Protein AF-O33731-F1 (afdb_monomer_lite)

Secondary structure (DSSP, 8-state):
--HHHHHHHHHHHHHHHHHHGGGTTTSSBHHHHHHHHH-GGGTSBTTB--SSSHHHHHHHHHHH--GGGS-TTTGGGTTT--HHHHS-TTTSBTTPPPPGGGT-SS-----

Organism: Shewanella frigidimarina (strain NCIMB 400) (NCBI:txid318167)

GO terms:
  GO:0042597 periplasmic space (C, EXP)

pLDDT: mean 90.97, std 11.4, range [55.31, 98.75]

Sequence (111 aa):
MSNKLLSALFAAGFAVMMMSSASFAADETLAEFHVEMGGCENCHADGEPSKDGAYEFEQCQSCHGSLAEMDDNHKPHDGLLMCADCHAPHEAKVGEKPTCDTCHDDGRTAK

Structure (mmCIF, N/CA/C/O backbone):
data_AF-O33731-F1
#
_entry.id   AF-O33731-F1
#
loop_
_atom_site.group_PDB
_atom_site.id
_atom_site.type_symbol
_atom_site.label_atom_id
_atom_site.label_alt_id
_atom_site.label_comp_id
_atom_site.label_asym_id
_atom_site.label_entity_id
_atom_site.label_seq_id
_atom_site.pdbx_PDB_ins_code
_atom_site.Cartn_x
_atom_site.Cartn_y
_atom_site.Cartn_z
_atom_site.occupancy
_atom_site.B_iso_or_equiv
_atom_site.auth_seq_id
_atom_site.auth_comp_id
_atom_site.auth_asym_id
_atom_site.auth_atom_id
_atom_site.pdbx_PDB_model_num
ATOM 1 N N . MET A 1 1 ? -49.638 -28.648 12.514 1.00 55.31 1 MET A N 1
ATOM 2 C CA . MET A 1 1 ? -48.682 -28.584 11.383 1.00 55.31 1 MET A CA 1
ATOM 3 C C . MET A 1 1 ? -47.717 -29.751 11.506 1.00 55.31 1 MET A C 1
ATOM 5 O O . MET A 1 1 ? -47.253 -30.000 12.608 1.00 55.31 1 MET A O 1
ATOM 9 N N . SER A 1 2 ? -47.474 -30.509 10.432 1.00 73.38 2 SER A N 1
ATOM 10 C CA . SER A 1 2 ? -46.531 -31.641 10.470 1.00 73.38 2 SER A CA 1
ATOM 11 C C . SER A 1 2 ? -45.092 -31.132 10.600 1.00 73.38 2 SER A C 1
ATOM 13 O O . SER A 1 2 ? -44.742 -30.162 9.929 1.00 73.38 2 SER A O 1
ATOM 15 N N . ASN A 1 3 ? -44.246 -31.809 11.385 1.00 80.25 3 ASN A N 1
ATOM 16 C CA . ASN A 1 3 ? -42.817 -31.482 11.530 1.00 80.25 3 ASN A CA 1
ATOM 17 C C . ASN A 1 3 ? -42.097 -31.357 10.173 1.00 80.25 3 ASN A C 1
ATO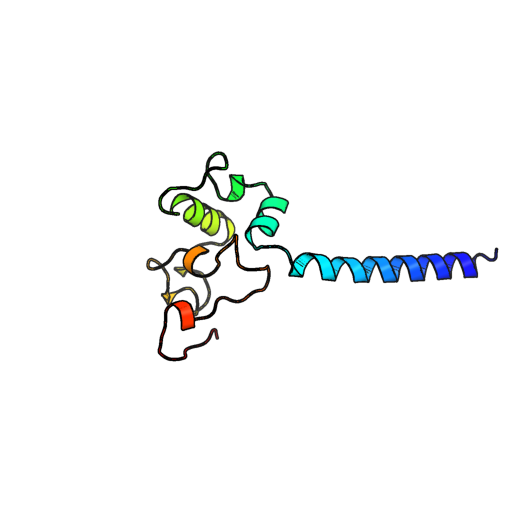M 19 O O . ASN A 1 3 ? -41.171 -30.568 10.043 1.00 80.25 3 ASN A O 1
ATOM 23 N N . LYS A 1 4 ? -42.575 -32.061 9.135 1.00 81.25 4 LYS A N 1
ATOM 24 C CA . LYS A 1 4 ? -42.045 -31.959 7.766 1.00 81.25 4 LYS A CA 1
ATOM 25 C C . LYS A 1 4 ? -42.230 -30.571 7.139 1.00 81.25 4 LYS A C 1
ATOM 27 O O . LYS A 1 4 ? -41.335 -30.102 6.446 1.00 81.25 4 LYS A O 1
ATOM 32 N N . LEU A 1 5 ? -43.363 -29.910 7.397 1.00 80.88 5 LEU A N 1
ATOM 33 C CA . LEU A 1 5 ? -43.622 -28.544 6.922 1.00 80.88 5 LEU A CA 1
ATOM 34 C C . LEU A 1 5 ? -42.735 -27.527 7.651 1.00 80.88 5 LEU A C 1
ATOM 36 O O . LEU A 1 5 ? -42.207 -26.623 7.014 1.00 80.88 5 LEU A O 1
ATOM 40 N N . LEU A 1 6 ? -42.518 -27.707 8.958 1.00 78.81 6 LEU A N 1
ATOM 41 C CA . LEU A 1 6 ? -41.609 -26.861 9.742 1.00 78.81 6 LEU A CA 1
ATOM 42 C C . LEU A 1 6 ? -40.157 -26.975 9.254 1.00 78.81 6 LEU A C 1
ATOM 44 O O . LEU A 1 6 ? -39.507 -25.954 9.049 1.00 78.81 6 LEU A O 1
ATOM 48 N N . SER A 1 7 ? -39.664 -28.191 8.997 1.00 82.69 7 SER A N 1
ATOM 49 C CA . SER A 1 7 ? -38.306 -28.395 8.473 1.00 82.69 7 SER A CA 1
ATOM 50 C C . SER A 1 7 ? -38.111 -27.801 7.076 1.00 82.69 7 SER A C 1
ATOM 52 O O . SER A 1 7 ? -37.067 -27.212 6.813 1.00 82.69 7 SER A O 1
ATOM 54 N N . ALA A 1 8 ? -39.109 -27.914 6.193 1.00 82.75 8 ALA A N 1
ATOM 55 C CA . ALA A 1 8 ? -39.041 -27.331 4.853 1.00 82.75 8 ALA A CA 1
ATOM 56 C C . ALA A 1 8 ? -38.988 -25.794 4.892 1.00 82.75 8 ALA A C 1
ATOM 58 O O . ALA A 1 8 ? -38.197 -25.190 4.172 1.00 82.75 8 ALA A O 1
ATOM 59 N N . LEU A 1 9 ? -39.778 -25.164 5.769 1.00 83.06 9 LEU A N 1
ATOM 60 C CA . LEU A 1 9 ? -39.749 -23.711 5.964 1.00 83.06 9 LEU A CA 1
ATOM 61 C C . LEU A 1 9 ? -38.415 -23.239 6.557 1.00 83.06 9 LEU A C 1
ATOM 63 O O . LEU A 1 9 ? -37.891 -22.216 6.127 1.00 83.06 9 LEU A O 1
ATOM 67 N N . PHE A 1 10 ? -37.837 -23.998 7.492 1.00 84.69 10 PHE A N 1
ATOM 68 C CA . PHE A 1 10 ? -36.533 -23.670 8.073 1.00 84.69 10 PHE A CA 1
ATOM 69 C C . PHE A 1 10 ? -35.399 -23.795 7.045 1.00 84.69 10 PHE A C 1
ATOM 71 O O . PHE A 1 10 ? -34.552 -22.911 6.954 1.00 84.69 10 PHE A O 1
ATOM 78 N N . ALA A 1 11 ? -35.414 -24.846 6.218 1.00 82.25 11 ALA A N 1
ATOM 79 C CA . ALA A 1 11 ? -34.439 -25.026 5.143 1.00 82.25 11 ALA A CA 1
ATOM 80 C C . ALA A 1 11 ? -34.541 -23.921 4.077 1.00 82.25 11 ALA A C 1
ATOM 82 O O . ALA A 1 11 ? -33.519 -23.392 3.644 1.00 82.25 11 ALA A O 1
ATOM 83 N N . ALA A 1 12 ? -35.762 -23.533 3.694 1.00 80.31 12 ALA A N 1
ATOM 84 C CA . ALA A 1 12 ? -35.982 -22.427 2.764 1.00 80.31 12 ALA A CA 1
ATOM 85 C C . ALA A 1 12 ? -35.524 -21.081 3.354 1.00 80.31 12 ALA A C 1
ATOM 87 O O . ALA A 1 12 ? -34.855 -20.313 2.667 1.00 80.31 12 ALA A O 1
ATOM 88 N N . GLY A 1 13 ? -35.819 -20.815 4.632 1.00 81.88 13 GLY A N 1
ATOM 89 C CA . GLY A 1 13 ? -35.358 -19.608 5.325 1.00 81.88 13 GLY A CA 1
ATOM 90 C C . GLY A 1 13 ? -33.832 -19.525 5.418 1.00 81.88 13 GLY A C 1
ATOM 91 O O . GLY A 1 13 ? -33.256 -18.473 5.148 1.00 81.88 13 GLY A O 1
ATOM 92 N N . PHE A 1 14 ? -33.169 -20.647 5.716 1.00 80.19 14 PHE A N 1
ATOM 93 C CA . PHE A 1 14 ? -31.707 -20.719 5.752 1.00 80.19 14 PHE A CA 1
ATOM 94 C C . PHE A 1 14 ? -31.085 -20.479 4.367 1.00 80.19 14 PHE A C 1
ATOM 96 O O . PHE A 1 14 ? -30.128 -19.720 4.247 1.00 80.19 14 PHE A O 1
ATOM 103 N N . ALA A 1 15 ? -31.661 -21.052 3.304 1.00 77.50 15 ALA A N 1
ATOM 104 C CA . ALA A 1 15 ? -31.176 -20.850 1.938 1.00 77.50 15 ALA A CA 1
ATOM 105 C C . ALA A 1 15 ? -31.280 -19.385 1.475 1.00 77.50 15 ALA A C 1
ATOM 107 O O . ALA A 1 15 ? -30.361 -18.885 0.829 1.00 77.50 15 ALA A O 1
ATOM 108 N N . VAL A 1 16 ? -32.362 -18.681 1.831 1.00 75.00 16 VAL A N 1
ATOM 109 C CA . VAL A 1 16 ? -32.522 -17.249 1.520 1.00 75.00 16 VAL A CA 1
ATOM 110 C C . VAL A 1 16 ? -31.487 -16.406 2.269 1.00 75.00 16 VAL A C 1
ATOM 112 O O . VAL A 1 16 ? -30.870 -15.532 1.668 1.00 75.00 16 VAL A O 1
ATOM 115 N N . MET A 1 17 ? -31.235 -16.696 3.549 1.00 69.19 17 MET A N 1
ATOM 116 C CA . MET A 1 17 ? -30.260 -15.948 4.352 1.00 69.19 17 MET A CA 1
ATOM 117 C C . MET A 1 17 ? -28.825 -16.072 3.814 1.00 69.19 17 MET A C 1
ATOM 119 O O . MET A 1 17 ? -28.093 -15.087 3.813 1.00 69.19 17 MET A O 1
ATOM 123 N N . MET A 1 18 ? -28.445 -17.246 3.301 1.00 69.25 18 MET A N 1
ATOM 124 C CA . MET A 1 18 ? -27.112 -17.476 2.723 1.00 69.25 18 MET A CA 1
ATOM 125 C C . MET A 1 18 ? -26.896 -16.752 1.386 1.00 69.25 18 MET A C 1
ATOM 127 O O . MET A 1 18 ? -25.756 -16.489 1.022 1.00 69.25 18 MET A O 1
ATOM 131 N N . MET A 1 19 ? -27.963 -16.432 0.647 1.00 62.38 19 MET A N 1
ATOM 132 C CA . MET A 1 19 ? -27.851 -15.707 -0.625 1.00 62.38 19 MET A CA 1
ATOM 133 C C . MET A 1 19 ? -27.731 -14.191 -0.419 1.00 62.38 19 MET A C 1
ATOM 135 O O . MET A 1 19 ? -27.126 -13.503 -1.236 1.00 62.38 19 MET A O 1
ATOM 139 N N . SER A 1 20 ? -28.288 -13.662 0.674 1.00 61.88 20 SER A N 1
ATOM 140 C CA . SER A 1 20 ? -28.308 -12.219 0.935 1.00 61.88 20 SER A CA 1
ATOM 141 C C . SER A 1 20 ? -26.945 -11.637 1.314 1.00 61.88 20 SER A C 1
ATOM 143 O O . SER A 1 20 ? -26.719 -10.458 1.071 1.00 61.88 20 SER A O 1
ATOM 145 N N . SER A 1 21 ? -26.029 -12.419 1.893 1.00 58.88 21 SER A N 1
ATOM 146 C CA . SER A 1 21 ? -24.732 -11.898 2.355 1.00 58.88 21 SER A CA 1
ATOM 147 C C . SER A 1 21 ? -23.793 -11.498 1.215 1.00 58.88 21 SER A C 1
ATOM 149 O O . SER A 1 21 ? -23.003 -10.575 1.376 1.00 58.88 21 SER A O 1
ATOM 151 N N . ALA A 1 22 ? -23.899 -12.134 0.046 1.00 57.44 22 ALA A N 1
ATOM 152 C CA . ALA A 1 22 ? -23.002 -11.858 -1.076 1.00 57.44 22 ALA A CA 1
ATOM 153 C C . ALA A 1 22 ? -23.304 -10.535 -1.805 1.00 57.44 22 ALA A C 1
ATOM 155 O O . ALA A 1 22 ? -22.449 -10.037 -2.530 1.00 57.44 22 ALA A O 1
ATOM 156 N N . SER A 1 23 ? -24.499 -9.957 -1.629 1.00 59.50 23 SER A N 1
ATOM 157 C CA . SER A 1 23 ? -24.896 -8.737 -2.345 1.00 59.50 23 SER A CA 1
ATOM 158 C C . SER A 1 23 ? -24.477 -7.433 -1.669 1.00 59.50 23 SER A C 1
ATOM 160 O O . SER A 1 23 ? -24.505 -6.406 -2.335 1.00 59.50 23 SER A O 1
ATOM 162 N N . PHE A 1 24 ? -24.100 -7.444 -0.388 1.00 60.09 24 PHE A N 1
ATOM 163 C CA . PHE A 1 24 ? -23.801 -6.199 0.333 1.00 60.09 24 PHE A CA 1
ATOM 164 C C . PHE A 1 24 ? -22.359 -5.713 0.153 1.00 60.09 24 PHE A C 1
ATOM 166 O O . PHE A 1 24 ? -22.139 -4.512 0.120 1.00 60.09 24 PHE A O 1
ATOM 173 N N . ALA A 1 25 ? -21.397 -6.614 -0.061 1.00 62.50 25 ALA A N 1
ATOM 174 C CA . ALA A 1 25 ? -19.984 -6.233 -0.154 1.00 62.50 25 ALA A CA 1
ATOM 175 C C . ALA A 1 25 ? -19.607 -5.492 -1.455 1.00 62.50 25 ALA A C 1
ATOM 177 O O . ALA A 1 25 ? -18.557 -4.868 -1.524 1.00 62.50 25 ALA A O 1
ATOM 178 N N . ALA A 1 26 ? -20.425 -5.580 -2.511 1.00 66.06 26 ALA A N 1
ATOM 179 C CA . ALA A 1 26 ? -20.060 -5.041 -3.824 1.00 66.06 26 ALA A CA 1
ATOM 180 C C . ALA A 1 26 ? -20.271 -3.522 -3.968 1.00 66.06 26 ALA A C 1
ATOM 182 O O . ALA A 1 26 ? -19.703 -2.925 -4.877 1.00 66.06 26 ALA A O 1
ATOM 183 N N . ASP A 1 27 ? -21.098 -2.906 -3.118 1.00 84.69 27 ASP A N 1
ATOM 184 C CA . ASP A 1 27 ? -21.392 -1.464 -3.193 1.00 84.69 27 ASP A CA 1
ATOM 185 C C . ASP A 1 27 ? -20.624 -0.649 -2.139 1.00 84.69 27 ASP A C 1
ATOM 187 O O . ASP A 1 27 ? -20.692 0.578 -2.108 1.00 84.69 27 ASP A O 1
ATOM 191 N N . GLU A 1 28 ? -19.853 -1.324 -1.292 1.00 92.00 28 GLU A N 1
ATOM 192 C CA . GLU A 1 28 ? -19.034 -0.705 -0.260 1.00 92.00 28 GLU A CA 1
ATOM 193 C C . GLU A 1 28 ? -17.732 -0.150 -0.861 1.00 92.00 28 GLU A C 1
ATOM 195 O O . GLU A 1 28 ? -17.072 -0.793 -1.688 1.00 92.00 28 GLU A O 1
ATOM 200 N N . THR A 1 29 ? -17.368 1.074 -0.482 1.00 96.00 29 THR A N 1
ATOM 201 C CA . THR A 1 29 ? -16.049 1.640 -0.797 1.00 96.00 29 THR A CA 1
ATOM 202 C C . THR A 1 29 ? -14.954 0.890 -0.048 1.00 96.00 29 THR A C 1
ATOM 204 O O . THR A 1 29 ? -15.171 0.320 1.021 1.00 96.00 29 THR A O 1
ATOM 207 N N . LEU A 1 30 ? -13.737 0.904 -0.581 1.00 96.25 30 LEU A N 1
ATOM 208 C CA . LEU A 1 30 ? -12.609 0.270 0.097 1.00 96.25 30 LEU A CA 1
ATOM 209 C C . LEU A 1 30 ? -12.360 0.877 1.493 1.00 96.25 30 LEU A C 1
ATOM 211 O O . LEU A 1 30 ? -11.939 0.160 2.399 1.00 96.25 30 LEU A O 1
ATOM 215 N N . ALA A 1 31 ? -12.638 2.169 1.681 1.00 97.31 31 ALA A N 1
ATOM 216 C CA . ALA A 1 31 ? -12.559 2.840 2.975 1.00 97.31 31 ALA A CA 1
ATOM 217 C C . ALA A 1 31 ? -13.621 2.329 3.954 1.00 97.31 31 ALA A C 1
ATOM 219 O O . ALA A 1 31 ? -13.269 1.981 5.077 1.00 97.31 31 ALA A O 1
ATOM 220 N N . GLU A 1 32 ? -14.890 2.244 3.538 1.00 95.88 32 GLU A N 1
ATOM 221 C CA . GLU A 1 32 ? -15.970 1.693 4.374 1.00 95.88 32 GLU A CA 1
ATOM 222 C C . GLU A 1 32 ? -15.610 0.282 4.860 1.00 95.88 32 GLU A C 1
ATOM 224 O O . GLU A 1 32 ? -15.629 0.036 6.068 1.00 95.88 32 GLU A O 1
ATOM 229 N N . PHE A 1 33 ? -15.088 -0.559 3.960 1.00 95.44 33 PHE A N 1
ATOM 230 C CA . PHE A 1 33 ? -14.664 -1.919 4.299 1.00 95.44 33 PHE A CA 1
ATOM 231 C C . PHE A 1 33 ? -13.600 -1.949 5.407 1.00 95.44 33 PHE A C 1
ATOM 233 O O . PHE A 1 33 ? -13.632 -2.795 6.302 1.00 95.44 33 PHE A O 1
ATOM 240 N N . HIS A 1 34 ? -12.648 -1.011 5.385 1.00 96.81 34 HIS A N 1
ATOM 241 C CA . HIS A 1 34 ? -11.630 -0.903 6.436 1.00 96.81 34 HIS A CA 1
ATOM 242 C C . HIS A 1 34 ? -12.156 -0.265 7.723 1.00 96.81 34 HIS A C 1
ATOM 244 O O . HIS A 1 34 ? -11.704 -0.628 8.814 1.00 96.81 34 HIS A O 1
ATOM 250 N N . VAL A 1 35 ? -13.118 0.649 7.621 1.00 95.81 35 VAL A N 1
ATOM 251 C CA . VAL A 1 35 ? -13.779 1.266 8.775 1.00 95.81 35 VAL A CA 1
ATOM 252 C C . VAL A 1 35 ? -14.582 0.222 9.552 1.00 95.81 35 VAL A C 1
ATOM 254 O O . VAL A 1 35 ? -14.524 0.227 10.783 1.00 95.81 35 VAL A O 1
ATOM 257 N N . GLU A 1 36 ? -15.238 -0.732 8.884 1.00 93.69 36 GLU A N 1
ATOM 258 C CA . GLU A 1 36 ? -15.922 -1.850 9.557 1.00 93.69 36 GLU A CA 1
ATOM 259 C C . GLU A 1 36 ? -14.968 -2.718 10.402 1.00 93.69 36 GLU A C 1
ATOM 261 O O . GLU A 1 36 ? -15.387 -3.319 11.395 1.00 93.69 36 GLU A O 1
ATOM 266 N N . MET A 1 37 ? -13.675 -2.753 10.058 1.00 92.44 37 MET A N 1
ATOM 267 C CA . MET A 1 37 ? -12.659 -3.544 10.763 1.00 92.44 37 MET A CA 1
ATOM 268 C C . MET A 1 37 ? -12.010 -2.831 11.960 1.00 92.44 37 MET A C 1
ATOM 270 O O . MET A 1 37 ? -11.401 -3.503 12.793 1.00 92.44 37 MET A O 1
ATOM 274 N N . GLY A 1 38 ? -12.108 -1.503 12.080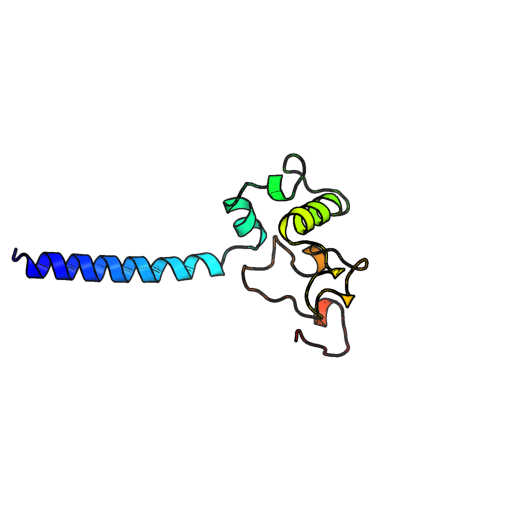 1.00 92.62 38 GLY A N 1
ATOM 275 C CA . GLY A 1 38 ? -11.451 -0.785 13.185 1.00 92.62 38 GLY A CA 1
ATOM 276 C C . GLY A 1 38 ? -11.604 0.736 13.235 1.00 92.62 38 GLY A C 1
ATOM 277 O O . GLY A 1 38 ? -10.910 1.369 14.022 1.00 92.62 38 GLY A O 1
ATOM 278 N N . GLY A 1 39 ? -12.522 1.322 12.465 1.00 96.12 39 GLY A N 1
ATOM 279 C CA . GLY A 1 39 ? -12.771 2.765 12.462 1.00 96.12 39 GLY A CA 1
ATOM 280 C C . GLY A 1 39 ? -11.902 3.546 11.475 1.00 96.12 39 GLY A C 1
ATOM 281 O O . GLY A 1 39 ? -11.082 2.986 10.747 1.00 96.12 39 GLY A O 1
ATOM 282 N N . CYS A 1 40 ? -12.104 4.863 11.442 1.00 97.69 40 CYS A N 1
ATOM 283 C CA . CYS A 1 40 ? -11.358 5.782 10.574 1.00 97.69 40 CYS A CA 1
ATOM 284 C C . CYS A 1 40 ? -9.878 5.871 10.979 1.00 97.69 40 CYS A C 1
ATOM 286 O O . CYS A 1 40 ? -9.003 6.130 10.152 1.00 97.69 40 CYS A O 1
ATOM 288 N N . GLU A 1 41 ? -9.599 5.617 12.256 1.00 96.69 41 GLU A N 1
ATOM 289 C CA . GLU A 1 41 ? -8.282 5.664 12.882 1.00 96.69 41 GLU A CA 1
ATOM 290 C C . GLU A 1 41 ? -7.351 4.546 12.402 1.00 96.69 41 GLU A C 1
ATOM 292 O O . GLU A 1 41 ? -6.144 4.622 12.614 1.00 96.69 41 GLU A O 1
ATOM 297 N N . ASN A 1 42 ? -7.884 3.545 11.690 1.00 96.12 42 ASN A N 1
ATOM 298 C CA . ASN A 1 42 ? -7.071 2.568 10.967 1.00 96.12 42 ASN A CA 1
ATOM 299 C C . ASN A 1 42 ? -6.185 3.216 9.895 1.00 96.12 42 ASN A C 1
ATOM 301 O O . ASN A 1 42 ? -5.207 2.603 9.476 1.00 96.12 42 ASN A O 1
ATOM 305 N N . CYS A 1 43 ? -6.535 4.411 9.411 1.00 98.06 43 CYS A N 1
ATOM 306 C CA . CYS A 1 43 ? -5.783 5.104 8.366 1.00 98.06 43 CYS A CA 1
ATOM 307 C C . CYS A 1 43 ? -5.457 6.553 8.729 1.00 98.06 43 CYS A C 1
ATOM 309 O O . CYS A 1 43 ? -4.390 7.031 8.361 1.00 98.06 43 CYS A O 1
ATOM 311 N N . HIS A 1 44 ? -6.346 7.241 9.446 1.00 98.56 44 HIS A N 1
ATOM 312 C CA . HIS A 1 44 ? -6.241 8.671 9.722 1.00 98.56 44 HIS A CA 1
ATOM 313 C C . HIS A 1 44 ? -5.871 8.947 11.180 1.00 98.56 44 HIS A C 1
ATOM 315 O O . HIS A 1 44 ? -6.552 8.495 12.102 1.00 98.56 44 HIS A O 1
ATOM 321 N N . ALA A 1 45 ? -4.813 9.726 11.402 1.00 97.31 45 ALA A N 1
ATOM 322 C CA . ALA A 1 45 ? -4.385 10.097 12.747 1.00 97.31 45 ALA A CA 1
ATOM 323 C C . ALA A 1 45 ? -5.473 10.948 13.417 1.00 97.31 45 ALA A C 1
ATOM 325 O O . ALA A 1 45 ? -5.853 11.993 12.896 1.00 97.31 45 ALA A O 1
ATOM 326 N N . ASP A 1 46 ? -5.993 10.484 14.557 1.00 95.31 46 ASP A N 1
ATOM 327 C CA . ASP A 1 46 ? -7.136 11.101 15.250 1.00 95.31 46 ASP A CA 1
ATOM 328 C C . ASP A 1 46 ? -8.390 11.261 14.356 1.00 95.31 46 ASP A C 1
ATOM 330 O O . ASP A 1 46 ? -9.216 12.145 14.584 1.00 95.31 46 ASP A O 1
ATOM 334 N N . GLY A 1 47 ? -8.532 10.413 13.328 1.00 95.56 47 GLY A N 1
ATOM 335 C CA . GLY A 1 47 ? -9.627 10.474 12.356 1.00 95.56 47 GLY A CA 1
ATOM 336 C C . GLY A 1 47 ? -9.484 11.573 11.296 1.00 95.56 47 GLY A C 1
ATOM 337 O O . GLY A 1 47 ? -10.374 11.716 10.460 1.00 95.56 47 GLY A O 1
ATOM 338 N N . GLU A 1 48 ? -8.376 12.319 11.291 1.00 97.50 48 GLU A N 1
ATOM 339 C CA . GLU A 1 48 ? -8.112 13.407 10.347 1.00 97.50 48 GLU A CA 1
ATOM 340 C C . GLU A 1 48 ? -7.089 12.998 9.271 1.00 97.50 48 GLU A C 1
ATOM 342 O O . GLU A 1 48 ? -6.041 12.427 9.597 1.00 97.50 48 GLU A O 1
ATOM 347 N N . PRO A 1 49 ? -7.343 13.305 7.985 1.00 97.88 49 PRO A N 1
ATOM 348 C CA . PRO A 1 49 ? -6.416 12.968 6.916 1.00 97.88 49 PRO A CA 1
ATOM 349 C C . PRO A 1 49 ? -5.118 13.767 7.029 1.00 97.88 49 PRO A C 1
ATOM 351 O O . PRO A 1 49 ? -5.120 14.980 7.280 1.00 97.88 49 PRO A O 1
ATOM 354 N N . SER A 1 50 ? -3.990 13.103 6.792 1.00 98.12 50 SER A N 1
ATOM 355 C CA . SER A 1 50 ? -2.713 13.796 6.681 1.00 98.12 50 SER A CA 1
ATOM 356 C C . SER A 1 50 ? -2.683 14.693 5.438 1.00 98.12 50 SER A C 1
ATOM 358 O O . SER A 1 50 ? -3.453 14.544 4.489 1.00 98.12 50 SER A O 1
ATOM 360 N N . LYS A 1 51 ? -1.785 15.682 5.439 1.00 97.69 51 LYS A N 1
ATOM 361 C CA . LYS A 1 51 ? -1.696 16.658 4.340 1.00 97.69 51 LYS A CA 1
ATOM 362 C C . LYS A 1 51 ? -1.075 16.089 3.069 1.00 97.69 51 LYS A C 1
ATOM 364 O O . LYS A 1 51 ? -1.258 16.675 2.006 1.00 97.69 51 LYS A O 1
ATOM 369 N N . ASP A 1 52 ? -0.282 15.038 3.205 1.00 97.75 52 ASP A N 1
ATOM 370 C CA . ASP A 1 52 ? 0.546 14.470 2.146 1.00 97.75 52 ASP A CA 1
ATOM 371 C C . ASP A 1 52 ? 0.251 12.990 1.875 1.00 97.75 52 ASP A C 1
ATOM 373 O O . ASP A 1 52 ? 0.836 12.433 0.954 1.00 97.75 52 ASP A O 1
ATOM 377 N N . GLY A 1 53 ? -0.645 12.361 2.642 1.00 98.00 53 GLY A N 1
ATOM 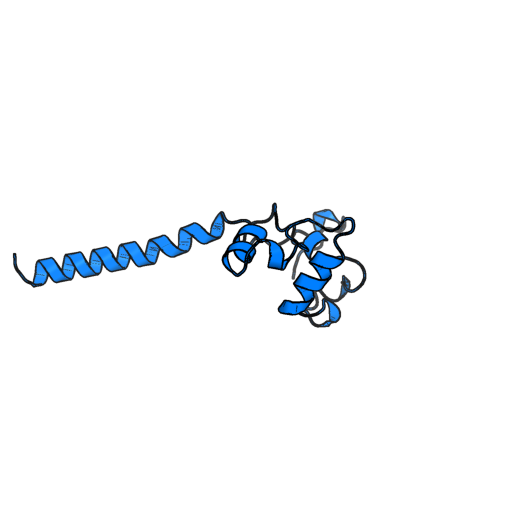378 C CA . GLY A 1 53 ? -0.963 10.936 2.536 1.00 98.00 53 GLY A CA 1
ATOM 379 C C . GLY A 1 53 ? 0.089 10.014 3.158 1.00 98.00 53 GLY A C 1
ATOM 380 O O . GLY A 1 53 ? -0.082 8.795 3.145 1.00 98.00 53 GLY A O 1
ATOM 381 N N . ALA A 1 54 ? 1.186 10.552 3.706 1.00 98.06 54 ALA A N 1
ATOM 382 C CA . ALA A 1 54 ? 2.305 9.735 4.168 1.00 98.06 54 ALA A CA 1
ATOM 383 C C . ALA A 1 54 ? 1.931 8.883 5.389 1.00 98.06 54 ALA A C 1
ATOM 385 O O . ALA A 1 54 ? 2.354 7.731 5.485 1.00 98.06 54 ALA A O 1
ATOM 386 N N . TYR A 1 55 ? 1.111 9.428 6.293 1.00 98.38 55 TYR A N 1
ATOM 387 C CA . TYR A 1 55 ? 0.626 8.688 7.458 1.00 98.38 55 TYR A CA 1
ATOM 388 C C . TYR A 1 55 ? -0.284 7.525 7.041 1.00 98.38 55 TYR A C 1
ATOM 390 O O . TYR A 1 55 ? -0.093 6.401 7.502 1.00 98.38 55 TYR A O 1
ATOM 398 N N . GLU A 1 56 ? -1.228 7.773 6.130 1.00 98.75 56 GLU A N 1
ATOM 399 C CA . GLU A 1 56 ? -2.132 6.759 5.582 1.00 98.75 56 GLU A CA 1
ATOM 400 C C . GLU A 1 56 ? -1.344 5.663 4.857 1.00 98.75 56 GLU A C 1
ATOM 402 O O . GLU A 1 56 ? -1.611 4.479 5.052 1.00 98.75 56 GLU A O 1
ATOM 407 N N . PHE A 1 57 ? -0.331 6.037 4.067 1.00 98.69 57 PHE A N 1
ATOM 408 C CA . PHE A 1 57 ? 0.525 5.079 3.368 1.00 98.69 57 PHE A CA 1
ATOM 409 C C . PHE A 1 57 ? 1.332 4.197 4.330 1.00 98.69 57 PHE A C 1
ATOM 411 O O . PHE A 1 57 ? 1.525 3.007 4.065 1.00 98.69 57 PHE A O 1
ATOM 418 N N . GLU A 1 58 ? 1.781 4.740 5.464 1.00 98.44 58 GLU A N 1
ATOM 419 C CA . GLU A 1 58 ? 2.377 3.942 6.540 1.00 98.44 58 GLU A CA 1
ATOM 420 C C . GLU A 1 58 ? 1.353 2.959 7.130 1.00 98.44 58 GLU A C 1
ATOM 422 O O . GLU A 1 58 ? 1.678 1.785 7.328 1.00 98.44 58 GLU A O 1
ATOM 427 N N . GLN A 1 59 ? 0.097 3.383 7.319 1.00 98.62 59 GLN A N 1
ATOM 428 C CA . GLN A 1 59 ? -0.952 2.497 7.833 1.00 98.62 59 GLN A CA 1
ATOM 429 C C . GLN A 1 59 ? -1.261 1.350 6.864 1.00 98.62 59 GLN A C 1
ATOM 431 O O . GLN A 1 59 ? -1.374 0.204 7.306 1.00 98.62 59 GLN A O 1
ATOM 436 N N . CYS A 1 60 ? -1.302 1.604 5.548 1.00 98.50 60 CYS A N 1
ATOM 437 C CA . CYS A 1 60 ? -1.449 0.545 4.542 1.00 98.50 60 CYS A CA 1
ATOM 438 C C . CYS A 1 60 ? -0.364 -0.530 4.710 1.00 98.50 60 CYS A C 1
ATOM 440 O O . CYS A 1 60 ? -0.656 -1.726 4.789 1.00 98.50 60 CYS A O 1
ATOM 442 N N . GLN A 1 61 ? 0.895 -0.096 4.806 1.00 98.50 61 GLN A N 1
ATOM 443 C CA . GLN A 1 61 ? 2.052 -0.987 4.888 1.00 98.50 61 GLN A CA 1
ATOM 444 C C . GLN A 1 61 ? 2.137 -1.731 6.223 1.00 98.50 61 GLN A C 1
ATOM 446 O O . GLN A 1 61 ? 2.623 -2.862 6.252 1.00 98.50 61 GLN A O 1
ATOM 451 N N . SER A 1 62 ? 1.620 -1.150 7.310 1.00 98.00 62 SER A N 1
ATOM 452 C CA . SER A 1 62 ? 1.593 -1.797 8.629 1.00 98.00 62 SER A CA 1
ATOM 453 C C . SER A 1 62 ? 0.828 -3.131 8.631 1.00 98.00 62 SER A C 1
ATOM 455 O O . SER A 1 62 ? 1.179 -4.039 9.387 1.00 98.00 62 SER A O 1
ATOM 457 N N . CYS A 1 63 ? -0.162 -3.272 7.739 1.00 98.06 63 CYS A N 1
ATOM 458 C CA . CYS A 1 63 ? -0.992 -4.470 7.593 1.00 98.06 63 CYS A CA 1
ATOM 459 C C . CYS A 1 63 ? -0.678 -5.282 6.325 1.00 98.06 63 CYS A C 1
ATOM 461 O O . CYS A 1 63 ? -0.755 -6.510 6.358 1.00 98.06 63 CYS A O 1
ATOM 463 N N . HIS A 1 64 ? -0.336 -4.624 5.210 1.00 98.31 64 HIS A N 1
ATOM 464 C CA . HIS A 1 64 ? -0.170 -5.270 3.898 1.00 98.31 64 HIS A CA 1
ATOM 465 C C . HIS A 1 64 ? 1.286 -5.494 3.466 1.00 98.31 64 HIS A C 1
ATOM 467 O O . HIS A 1 64 ? 1.516 -6.196 2.481 1.00 98.31 64 HIS A O 1
ATOM 473 N N . GLY A 1 65 ? 2.261 -4.940 4.191 1.00 98.25 65 GLY A N 1
ATOM 474 C CA . GLY A 1 65 ? 3.669 -4.957 3.794 1.00 98.25 65 GLY A CA 1
ATOM 475 C C . GLY A 1 65 ? 4.010 -3.911 2.729 1.00 98.25 65 GLY A C 1
ATOM 476 O O . GLY A 1 65 ? 3.169 -3.111 2.316 1.00 98.25 65 GLY A O 1
ATOM 477 N N . SER A 1 66 ? 5.274 -3.900 2.307 1.00 98.25 66 SER A N 1
ATOM 478 C CA . SER A 1 66 ? 5.799 -2.919 1.346 1.00 98.25 66 SER A CA 1
ATOM 479 C C . SER A 1 66 ? 5.526 -3.308 -0.114 1.00 98.25 66 SER A C 1
ATOM 481 O O . SER A 1 66 ? 5.422 -4.493 -0.438 1.00 98.25 66 SER A O 1
ATOM 483 N N . LEU A 1 67 ? 5.486 -2.328 -1.030 1.00 98.38 67 LEU A N 1
ATOM 484 C CA . LEU A 1 67 ? 5.338 -2.587 -2.475 1.00 98.38 67 LEU A CA 1
ATOM 485 C C . LEU A 1 67 ? 6.482 -3.459 -3.026 1.00 98.38 67 LEU A C 1
ATOM 487 O O . LEU A 1 67 ? 6.252 -4.302 -3.895 1.00 98.38 67 LEU A O 1
ATOM 491 N N . ALA A 1 68 ? 7.698 -3.318 -2.488 1.00 98.12 68 ALA A N 1
ATOM 492 C CA . ALA A 1 68 ? 8.858 -4.142 -2.841 1.00 98.12 68 ALA A CA 1
ATOM 493 C C . ALA A 1 68 ? 8.655 -5.654 -2.600 1.00 98.12 68 ALA A C 1
ATOM 495 O O . ALA A 1 68 ?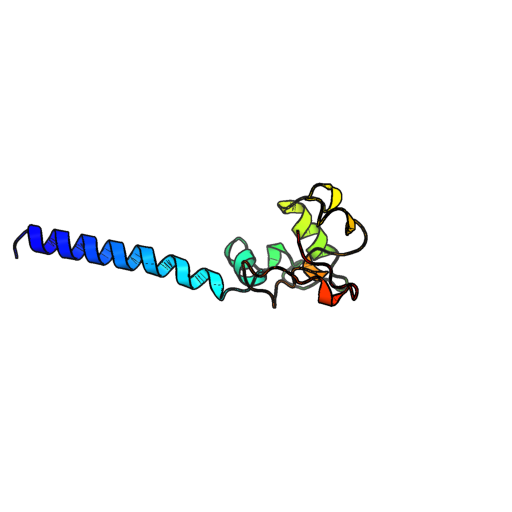 9.299 -6.486 -3.249 1.00 98.12 68 ALA A O 1
ATOM 496 N N . GLU A 1 69 ? 7.761 -6.027 -1.684 1.00 97.75 69 GLU A N 1
ATOM 497 C CA . GLU A 1 69 ? 7.486 -7.416 -1.293 1.00 97.75 69 GLU A CA 1
ATOM 498 C C . GLU A 1 69 ? 6.251 -8.004 -1.993 1.00 97.75 69 GLU A C 1
ATOM 500 O O . GLU A 1 69 ? 5.981 -9.201 -1.875 1.00 97.75 69 GLU A O 1
ATOM 505 N N . MET A 1 70 ? 5.524 -7.185 -2.755 1.00 97.69 70 MET A N 1
ATOM 506 C CA . MET A 1 70 ? 4.308 -7.577 -3.464 1.00 97.69 70 MET A CA 1
ATOM 507 C C . MET A 1 70 ? 4.608 -8.239 -4.827 1.00 97.69 70 MET A C 1
ATOM 509 O O . MET A 1 70 ? 5.729 -8.665 -5.127 1.00 97.69 70 MET A O 1
ATOM 513 N N . ASP A 1 71 ? 3.577 -8.417 -5.653 1.00 97.50 71 ASP A N 1
ATOM 514 C CA . ASP A 1 71 ? 3.700 -9.025 -6.978 1.00 97.50 71 ASP A CA 1
ATOM 515 C C . ASP A 1 71 ? 4.474 -8.142 -7.985 1.00 97.50 71 ASP A C 1
ATOM 517 O O . ASP A 1 71 ? 4.911 -7.025 -7.695 1.00 97.50 71 ASP A O 1
ATOM 521 N N . ASP A 1 72 ? 4.650 -8.656 -9.202 1.00 96.19 72 ASP A N 1
ATOM 522 C CA . ASP A 1 72 ? 5.389 -7.966 -10.265 1.00 96.19 72 ASP A CA 1
ATOM 523 C C . ASP A 1 72 ? 4.635 -6.763 -10.870 1.00 96.19 72 ASP A C 1
ATOM 525 O O . ASP A 1 72 ? 5.224 -6.016 -11.654 1.00 96.19 72 ASP A O 1
ATOM 529 N N . ASN A 1 73 ? 3.361 -6.553 -10.518 1.00 96.19 73 ASN A N 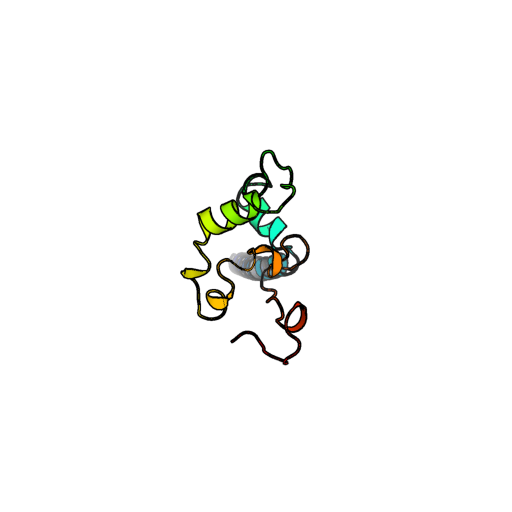1
ATOM 530 C CA . ASN A 1 73 ? 2.603 -5.352 -10.879 1.00 96.19 73 ASN A CA 1
ATOM 531 C C . ASN A 1 73 ? 2.838 -4.224 -9.857 1.00 96.19 73 ASN A C 1
ATOM 533 O O . ASN A 1 73 ? 2.884 -3.055 -10.236 1.00 96.19 73 ASN A O 1
ATOM 537 N N . HIS A 1 74 ? 3.025 -4.558 -8.578 1.00 98.25 74 HIS A N 1
ATOM 538 C CA . HIS A 1 74 ? 3.233 -3.591 -7.494 1.00 98.25 74 HIS A CA 1
ATOM 539 C C . HIS A 1 74 ? 4.692 -3.155 -7.361 1.00 98.25 74 HIS A C 1
ATOM 541 O O . HIS A 1 74 ? 4.961 -1.958 -7.281 1.00 98.25 74 HIS A O 1
ATOM 547 N N . LYS A 1 75 ? 5.638 -4.103 -7.404 1.00 97.75 75 LYS A N 1
ATOM 548 C CA . LYS A 1 75 ? 7.078 -3.833 -7.237 1.00 97.75 75 LYS A CA 1
ATOM 549 C C . LYS A 1 75 ? 7.616 -2.669 -8.078 1.00 97.75 75 LYS A C 1
ATOM 551 O O . LYS A 1 75 ? 8.394 -1.887 -7.541 1.00 97.75 75 LYS A O 1
ATOM 556 N N . PRO A 1 76 ? 7.240 -2.502 -9.363 1.00 97.56 76 PRO A N 1
ATOM 557 C CA . PRO A 1 76 ? 7.736 -1.387 -10.171 1.00 97.56 76 PRO A CA 1
ATOM 558 C C . PRO A 1 76 ? 7.305 0.005 -9.686 1.00 97.56 76 PRO A C 1
ATOM 560 O O . PRO A 1 76 ? 7.885 0.988 -10.138 1.00 97.56 76 PRO A O 1
ATOM 563 N N . HIS A 1 77 ? 6.300 0.094 -8.811 1.00 98.00 77 HIS A N 1
ATOM 564 C CA . HIS A 1 77 ? 5.782 1.343 -8.246 1.00 98.00 77 HIS A CA 1
ATOM 565 C C . HIS A 1 77 ? 6.345 1.649 -6.848 1.00 98.00 77 HIS A C 1
ATOM 567 O O . HIS A 1 77 ? 6.043 2.704 -6.287 1.00 98.00 77 HIS A O 1
ATOM 573 N N . ASP A 1 78 ? 7.172 0.758 -6.291 1.00 98.44 78 ASP A N 1
ATOM 574 C CA . ASP A 1 78 ? 7.835 0.960 -5.003 1.00 98.44 78 ASP A CA 1
ATOM 575 C C . ASP A 1 78 ? 8.675 2.248 -5.002 1.00 98.44 78 ASP A C 1
ATOM 577 O O . ASP A 1 78 ? 9.467 2.503 -5.912 1.00 98.44 78 ASP A O 1
ATOM 581 N N . GLY A 1 79 ? 8.457 3.096 -3.996 1.00 97.44 79 GLY A N 1
ATOM 582 C CA . GLY A 1 79 ? 9.104 4.406 -3.875 1.00 97.44 79 GLY A CA 1
ATOM 583 C C . GLY A 1 79 ? 8.639 5.477 -4.874 1.00 97.44 79 GLY A C 1
ATOM 584 O O . GLY A 1 79 ? 9.183 6.581 -4.850 1.00 97.44 79 GLY A O 1
ATOM 585 N N . LEU A 1 80 ? 7.659 5.184 -5.737 1.00 97.81 80 LEU A N 1
ATOM 586 C CA . LEU A 1 80 ? 7.114 6.131 -6.720 1.00 97.81 80 LEU A CA 1
ATOM 587 C C . LEU A 1 80 ? 5.692 6.584 -6.392 1.00 97.81 80 LEU A C 1
ATOM 589 O O . LEU A 1 80 ? 5.368 7.743 -6.636 1.00 97.81 80 LEU A O 1
ATOM 593 N N . LEU A 1 81 ? 4.866 5.675 -5.874 1.00 98.06 81 LEU A N 1
ATOM 594 C CA . LEU A 1 81 ? 3.450 5.902 -5.587 1.00 98.06 81 LEU A CA 1
ATOM 595 C C . LEU A 1 81 ? 3.085 5.363 -4.202 1.00 98.06 81 LEU A C 1
ATOM 597 O O . LEU A 1 81 ? 3.723 4.445 -3.680 1.00 98.06 81 LEU A O 1
ATOM 601 N N . MET A 1 82 ? 2.026 5.919 -3.631 1.00 98.31 82 MET A N 1
ATOM 602 C CA . MET A 1 82 ? 1.340 5.403 -2.453 1.00 98.31 82 MET A CA 1
ATOM 603 C C . MET A 1 82 ? 0.246 4.418 -2.872 1.00 98.31 82 MET A C 1
ATOM 605 O O . MET A 1 82 ? -0.261 4.459 -3.993 1.00 98.31 82 MET A O 1
ATOM 609 N N . CYS A 1 83 ? -0.188 3.550 -1.955 1.00 98.44 83 CYS A N 1
ATOM 610 C CA . CYS A 1 83 ? -1.278 2.604 -2.226 1.00 98.44 83 CYS A CA 1
ATOM 611 C C . CYS A 1 83 ? -2.543 3.310 -2.747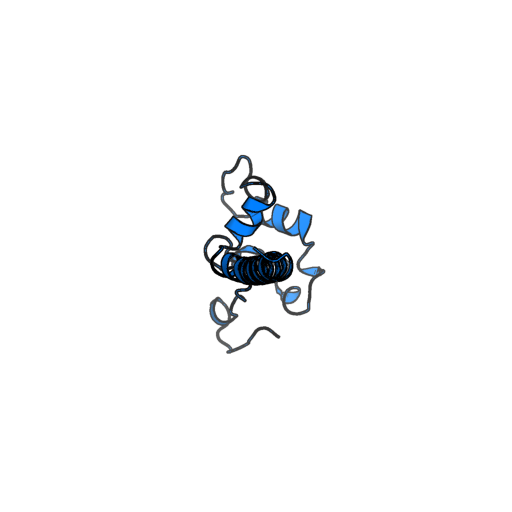 1.00 98.44 83 CYS A C 1
ATOM 613 O O . CYS A 1 83 ? -3.167 2.835 -3.697 1.00 98.44 83 CYS A O 1
ATOM 615 N N . ALA A 1 84 ? -2.884 4.455 -2.145 1.00 98.25 84 ALA A N 1
ATOM 616 C CA . ALA A 1 84 ? -4.074 5.238 -2.462 1.00 98.25 84 ALA A CA 1
ATOM 617 C C . ALA A 1 84 ? -4.024 5.936 -3.834 1.00 98.25 84 ALA A C 1
ATOM 619 O O . ALA A 1 84 ? -5.080 6.292 -4.350 1.00 98.25 84 ALA A O 1
ATOM 620 N N . ASP A 1 85 ? -2.844 6.074 -4.452 1.00 97.88 85 ASP A N 1
ATOM 621 C CA . ASP A 1 85 ? -2.719 6.649 -5.801 1.00 97.88 85 ASP A CA 1
ATOM 622 C C . ASP A 1 85 ? -3.326 5.727 -6.872 1.00 97.88 85 ASP A C 1
ATOM 624 O O . ASP A 1 85 ? -3.755 6.188 -7.928 1.00 97.88 85 ASP A O 1
ATOM 628 N N . CYS A 1 86 ? -3.383 4.419 -6.593 1.00 97.94 86 CYS A N 1
ATOM 629 C CA . CYS A 1 86 ? -4.056 3.429 -7.435 1.00 97.94 86 CYS A CA 1
ATOM 630 C C . CYS A 1 86 ? -5.383 2.979 -6.812 1.00 97.94 86 CYS A C 1
ATOM 632 O O . CYS A 1 86 ? -6.412 2.935 -7.482 1.00 97.94 86 CYS A O 1
ATOM 634 N N . HIS A 1 87 ? -5.369 2.627 -5.526 1.00 97.69 87 HIS A N 1
ATOM 635 C CA . HIS A 1 87 ? -6.533 2.141 -4.791 1.00 97.69 87 HIS A CA 1
ATOM 636 C C . HIS A 1 87 ? -7.219 3.289 -4.052 1.00 97.69 87 HIS A C 1
ATOM 638 O O . HIS A 1 87 ? -7.123 3.344 -2.833 1.00 97.69 87 HIS A O 1
ATOM 644 N N . ALA A 1 88 ? -7.891 4.194 -4.767 1.00 97.25 88 ALA A N 1
ATOM 645 C CA . ALA A 1 88 ? -8.559 5.377 -4.208 1.00 97.25 88 ALA A CA 1
ATOM 646 C C . ALA A 1 88 ? -9.648 5.000 -3.172 1.00 97.25 88 ALA A C 1
ATOM 648 O O . ALA A 1 88 ? -10.777 4.702 -3.569 1.00 97.25 88 ALA A O 1
ATOM 649 N N . PRO A 1 89 ? -9.380 4.995 -1.845 1.00 97.38 89 PRO A N 1
ATOM 650 C CA . PRO A 1 89 ? -10.190 4.196 -0.924 1.00 97.38 89 PRO A CA 1
ATOM 651 C C . PRO A 1 89 ? -11.618 4.710 -0.738 1.00 97.38 89 PRO A C 1
ATOM 653 O O . PRO A 1 89 ? -12.536 3.930 -0.507 1.00 97.38 89 PRO A O 1
ATOM 656 N N . HIS A 1 90 ? -11.810 6.023 -0.854 1.00 97.50 90 HIS A N 1
ATOM 657 C CA . HIS A 1 90 ? -13.111 6.676 -0.706 1.00 97.50 90 HIS A CA 1
ATOM 658 C C . HIS A 1 90 ? -13.951 6.677 -1.993 1.00 97.50 90 HIS A C 1
ATOM 660 O O . HIS A 1 90 ? -15.088 7.144 -1.974 1.00 97.50 90 HIS A O 1
ATOM 666 N N . GLU A 1 91 ? -13.405 6.176 -3.103 1.00 96.31 91 GLU A N 1
ATOM 667 C CA . GLU A 1 91 ? -14.051 6.195 -4.419 1.00 96.31 91 GLU A CA 1
ATOM 668 C C . GLU A 1 91 ? -14.212 4.778 -4.979 1.00 96.31 91 GLU A C 1
ATOM 670 O O . GLU A 1 91 ? -15.319 4.381 -5.349 1.00 96.31 91 GLU A O 1
ATOM 675 N N . ALA A 1 92 ? -13.122 4.008 -4.990 1.00 94.69 92 ALA A N 1
ATOM 676 C CA . ALA A 1 92 ? -13.082 2.649 -5.506 1.00 94.69 92 ALA A CA 1
ATOM 677 C C . ALA A 1 92 ? -13.886 1.690 -4.621 1.00 94.69 92 ALA A C 1
ATOM 679 O O . ALA A 1 92 ? -13.834 1.744 -3.385 1.00 94.69 92 ALA A O 1
ATOM 680 N N . LYS A 1 93 ? -14.602 0.768 -5.264 1.00 95.31 93 LYS A N 1
ATOM 681 C CA . LYS A 1 93 ? -15.359 -0.284 -4.576 1.00 95.31 93 LYS A CA 1
ATOM 682 C C . LYS A 1 93 ? -14.489 -1.490 -4.252 1.00 95.31 93 LYS A C 1
ATOM 684 O O . LYS A 1 93 ? -13.486 -1.765 -4.915 1.00 95.31 93 LYS A O 1
ATOM 689 N N . VAL A 1 94 ? -14.882 -2.257 -3.239 1.00 93.44 94 VAL A N 1
ATOM 690 C CA . VAL A 1 94 ? -14.201 -3.518 -2.916 1.00 93.44 94 VAL A CA 1
ATOM 691 C C . VAL A 1 94 ? -14.238 -4.460 -4.126 1.00 93.44 94 VAL A C 1
ATOM 693 O O . VAL A 1 94 ? -15.293 -4.779 -4.670 1.00 93.44 94 VAL A O 1
ATOM 696 N N . GLY A 1 95 ? -13.061 -4.926 -4.552 1.00 92.00 95 GLY A N 1
ATOM 697 C CA . GLY A 1 95 ? -12.902 -5.797 -5.723 1.00 92.00 95 GLY A CA 1
ATOM 698 C C . GLY A 1 95 ? -12.754 -5.061 -7.059 1.00 92.00 95 GLY A C 1
ATOM 699 O O . GLY A 1 95 ? -12.460 -5.704 -8.071 1.00 92.00 95 GLY A O 1
ATOM 700 N N . GLU A 1 96 ? -12.894 -3.735 -7.074 1.00 94.06 96 GLU A N 1
ATOM 701 C CA . GLU A 1 96 ? -12.550 -2.909 -8.225 1.00 94.06 96 GLU A CA 1
ATOM 702 C C . GLU A 1 96 ? -11.031 -2.913 -8.436 1.00 94.06 96 GLU A C 1
ATOM 704 O O . GLU A 1 96 ? -10.246 -2.688 -7.512 1.00 94.06 96 GLU A O 1
ATOM 709 N N . LYS A 1 97 ? -10.600 -3.216 -9.664 1.00 94.81 97 LYS A N 1
ATOM 710 C CA . LYS A 1 97 ? -9.181 -3.208 -10.028 1.00 94.81 97 LYS A CA 1
ATOM 711 C C . LYS A 1 97 ? -8.826 -1.843 -10.611 1.00 94.81 97 LYS A C 1
ATOM 713 O O . LYS A 1 97 ? -9.440 -1.485 -11.618 1.00 94.81 97 LYS A O 1
ATOM 718 N N . PRO A 1 98 ? -7.821 -1.137 -10.062 1.00 95.94 98 PRO A N 1
ATOM 719 C CA . PRO A 1 98 ? -7.317 0.085 -10.671 1.00 95.94 98 PRO A CA 1
ATOM 720 C C . PRO A 1 98 ? -6.904 -0.154 -12.122 1.00 95.94 98 PRO A C 1
ATOM 722 O O . PRO A 1 98 ? -6.352 -1.208 -12.464 1.00 95.94 98 PRO A O 1
ATOM 725 N N . THR A 1 99 ? -7.167 0.820 -12.984 1.00 96.50 99 THR A N 1
ATOM 726 C CA . THR A 1 99 ? -6.775 0.758 -14.389 1.00 96.50 99 THR A CA 1
ATOM 727 C C . THR A 1 99 ? -5.439 1.455 -14.604 1.00 96.50 99 THR A C 1
ATOM 729 O O . THR A 1 99 ? -5.069 2.395 -13.901 1.00 96.50 99 THR A O 1
ATOM 732 N N . CYS A 1 100 ? -4.669 0.972 -15.577 1.00 97.31 100 CYS A N 1
ATOM 733 C CA . CYS A 1 100 ? -3.343 1.520 -15.846 1.00 97.31 100 CYS A CA 1
ATOM 734 C C . CYS A 1 100 ? -3.394 2.813 -16.673 1.00 97.31 100 CYS A C 1
ATOM 736 O O . CYS A 1 100 ? -2.436 3.582 -16.652 1.00 97.31 100 CYS A O 1
ATOM 738 N N . ASP A 1 101 ? -4.489 3.040 -17.400 1.00 96.75 101 ASP A N 1
ATOM 739 C CA . ASP A 1 101 ? -4.689 4.165 -18.318 1.00 96.75 101 ASP A CA 1
ATOM 740 C C . ASP A 1 101 ? -4.898 5.514 -17.618 1.00 96.75 101 ASP A C 1
ATOM 742 O O . ASP A 1 101 ? -4.787 6.560 -18.255 1.00 96.75 101 ASP A O 1
ATOM 746 N N . THR A 1 102 ? -5.096 5.506 -16.299 1.00 94.94 102 THR A N 1
ATOM 747 C CA . THR A 1 102 ? -5.075 6.715 -15.464 1.00 94.94 102 THR A CA 1
ATOM 748 C C . THR A 1 102 ? -3.707 7.407 -15.485 1.00 94.94 102 THR A C 1
ATOM 750 O O . THR A 1 102 ? -3.639 8.633 -15.415 1.00 94.94 102 THR A O 1
ATOM 753 N N . CYS A 1 103 ? -2.616 6.641 -15.621 1.00 97.38 103 CYS A N 1
ATOM 754 C CA . CYS A 1 103 ? -1.241 7.157 -15.555 1.00 97.38 103 CYS A CA 1
ATOM 755 C C . CYS A 1 103 ? -0.372 6.774 -16.764 1.00 97.38 103 CYS A C 1
ATOM 757 O O . CYS A 1 103 ? 0.601 7.465 -17.065 1.00 97.38 103 CYS A O 1
ATOM 759 N N . HIS A 1 104 ? -0.685 5.675 -17.452 1.00 97.69 104 HIS A N 1
ATOM 760 C CA . HIS A 1 104 ? 0.079 5.164 -18.588 1.00 97.69 104 HIS A CA 1
ATOM 761 C C . HIS A 1 104 ? -0.722 5.255 -19.887 1.00 97.69 104 HIS A C 1
ATOM 763 O O . HIS A 1 104 ? -1.833 4.753 -19.982 1.00 97.69 104 HIS A O 1
ATOM 769 N N . ASP A 1 105 ? -0.127 5.821 -20.931 1.00 97.06 105 ASP A N 1
ATOM 770 C CA . ASP A 1 105 ? -0.763 6.050 -22.234 1.00 97.06 105 ASP A CA 1
ATOM 771 C C . ASP A 1 105 ? -0.399 4.997 -23.300 1.00 97.06 105 ASP A C 1
ATOM 773 O O . ASP A 1 105 ? -0.732 5.142 -24.476 1.00 97.06 105 ASP A O 1
ATOM 777 N N . ASP A 1 106 ? 0.257 3.904 -22.901 1.00 97.81 106 ASP A N 1
ATOM 778 C CA . ASP A 1 106 ? 0.765 2.855 -23.796 1.00 97.81 106 ASP A CA 1
ATOM 779 C C . ASP A 1 106 ? -0.161 1.636 -23.937 1.00 97.81 106 ASP A C 1
ATOM 781 O O . ASP A 1 106 ? 0.196 0.647 -24.581 1.00 97.81 106 ASP A O 1
ATOM 785 N N . GLY A 1 107 ? -1.353 1.694 -23.338 1.00 96.69 107 GLY A N 1
ATOM 786 C CA . GLY A 1 107 ? -2.345 0.621 -23.397 1.00 96.69 107 GLY A CA 1
ATOM 787 C C . GLY A 1 107 ? -1.986 -0.613 -22.567 1.00 96.69 107 GLY A C 1
ATOM 788 O O . GLY A 1 107 ? -2.560 -1.681 -22.796 1.00 96.69 107 GLY A O 1
ATOM 789 N N . ARG A 1 108 ? -1.043 -0.505 -21.620 1.00 97.12 108 ARG A N 1
ATOM 790 C CA . ARG A 1 108 ? -0.765 -1.596 -20.679 1.00 97.12 108 ARG A CA 1
ATOM 791 C C . ARG A 1 108 ? -1.995 -1.910 -19.820 1.00 97.12 108 ARG A C 1
ATOM 793 O O . ARG A 1 108 ? -2.799 -1.035 -19.514 1.00 97.12 108 ARG A O 1
ATOM 800 N N . THR A 1 109 ? -2.110 -3.163 -19.395 1.00 95.50 109 THR A N 1
ATOM 801 C CA . THR A 1 109 ? -3.174 -3.636 -18.501 1.00 95.50 109 THR A CA 1
ATOM 802 C C . THR A 1 109 ? -2.571 -4.379 -17.316 1.00 95.50 109 THR A C 1
ATOM 804 O O . THR A 1 109 ? -1.456 -4.901 -17.414 1.00 95.50 109 THR A O 1
ATOM 807 N N . ALA A 1 110 ? -3.324 -4.483 -16.219 1.00 89.31 110 ALA A N 1
ATOM 808 C CA . ALA A 1 110 ? -2.964 -5.356 -15.108 1.00 89.31 110 ALA A CA 1
ATOM 809 C C . ALA A 1 110 ? -2.776 -6.801 -15.611 1.00 89.31 110 ALA A C 1
ATOM 811 O O . ALA A 1 110 ? -3.569 -7.278 -16.432 1.00 89.31 110 ALA A O 1
ATOM 812 N N . LYS A 1 111 ? -1.707 -7.463 -15.157 1.00 87.31 111 LYS A N 1
ATOM 813 C CA . LYS A 1 111 ? -1.410 -8.870 -15.461 1.00 87.31 111 LYS A CA 1
ATOM 814 C C . LYS A 1 111 ? -2.030 -9.800 -14.433 1.00 87.31 111 LYS A C 1
ATOM 816 O O . LYS A 1 111 ? -2.011 -9.420 -13.242 1.00 87.31 111 LYS A O 1
#

InterPro domains:
  IPR012286 Tetraheme cytochrome domain [PF14537] (33-105)
  IPR036280 Multiheme cytochrome superfamily [SSF48695] (27-106)

Foldseek 3Di:
DDVVVVVVVVVVVVVVVVVVVVPPQFPAFQQNVVCVVPHCVLQDPVNHQDPPSPSNLVSCCVPPNFLCPDDPVSNVCGPPDGPCVQRVRVPDGVPDGGAPVVPDPPPDGDD

Radius of gyration: 20.52 Å; chains: 1; bounding box: 58×49×39 Å